Protein AF-A0AAW0VRT5-F1 (afdb_monomer_lite)

Organism: Cherax quadricarinatus (NCBI:txid27406)

Radius of gyration: 22.16 Å; chains: 1; bounding box: 66×27×65 Å

pLDDT: mean 86.11, std 7.56, range [45.44, 94.44]

InterPro domains:
  IPR013602 Dynein heavy chain, linker [PF08393] (4-130)
  IPR026983 Dynein heavy chain [PTHR45703] (3-149)
  IPR042222 Dynein heavy chain, domain 2, N-terminal [G3DSA:1.20.140.100] (1-33)
  IPR042228 Dynein heavy chain, linker, subdomain 3 [G3DSA:3.20.180.20] (35-133)

Sequence (149 aa):
VLEVDKILERLRKSSELLELIQRGLNEYLEKKRLYFPRFFFLSNEELLEILSETKDPSRVQPHLKKCFEGVNSLDFGDDLEVVAVRSSEGEVIGLTHIISTAKARGQVEKWLVQLEASVKSSIKKVVQSCMEGYSSKSREDWALEWPGQ

Secondary structure (DSSP, 8-state):
----TTHHHHHHHHHHHHHHHHHHHHHHHHHHHHHSGGGGGS-HHHHHHHHH-TT-GGGGHHHHHHHSSS--EEEE-TTSEEEEEE-TTS-EEEEEEEEESGGGTT-HHHHHHHHHHHHHHHHHHHHHHHHHHHTTS-HHHHHHHS---

Foldseek 3Di:
DPPPPPPVVVVVVVVVVVVVVVVVLVVVLVVLCVLPVLCVLDDSVLSVQLLVPLPQNQSCQVVVVSSDPQFNHFDADPQRKGQWTAGPVGDIFGFPDIFRSVVCVSVNSVSVVVVVVRVVVRVVVLVVVLVVCVVPDDPVVSVVPGDPD

Structure (mmCIF, N/CA/C/O backbone):
data_AF-A0AAW0VRT5-F1
#
_entry.id   AF-A0AAW0VRT5-F1
#
loop_
_atom_site.group_PDB
_atom_site.id
_atom_site.type_symbol
_atom_site.label_atom_id
_atom_site.label_alt_id
_atom_site.label_comp_id
_atom_site.label_asym_id
_atom_site.label_entity_id
_atom_site.label_seq_id
_atom_site.pdbx_PDB_ins_code
_atom_site.Cartn_x
_atom_site.Cartn_y
_atom_site.Cartn_z
_atom_site.occupancy
_atom_site.B_iso_or_equiv
_atom_site.auth_seq_id
_atom_site.auth_comp_id
_atom_site.auth_asym_id
_atom_site.auth_atom_id
_atom_site.pdbx_PDB_model_num
ATOM 1 N N . VAL A 1 1 ? -42.784 12.425 26.515 1.00 45.44 1 VAL A N 1
ATOM 2 C CA . VAL A 1 1 ? -41.320 12.592 26.653 1.00 45.44 1 VAL A CA 1
ATOM 3 C C . VAL A 1 1 ? -40.785 11.240 27.081 1.00 45.44 1 VAL A C 1
ATOM 5 O O . VAL A 1 1 ? -41.271 10.730 28.077 1.00 45.44 1 VAL A O 1
ATOM 8 N N . LEU A 1 2 ? -39.942 10.588 26.277 1.00 48.41 2 LEU A N 1
ATOM 9 C CA . LEU A 1 2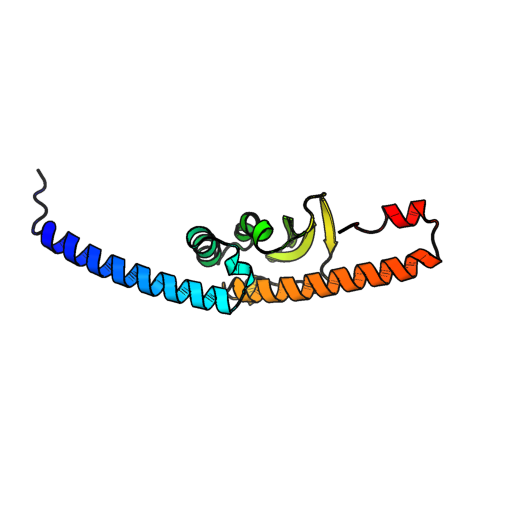 ? -39.365 9.293 26.653 1.00 48.41 2 LEU A CA 1
ATOM 10 C C . LEU A 1 2 ? -38.347 9.546 27.773 1.00 48.41 2 LEU A C 1
ATOM 12 O O . LEU A 1 2 ? -37.236 9.993 27.500 1.00 48.41 2 LEU A O 1
ATOM 16 N N . GLU A 1 3 ? -38.744 9.321 29.025 1.00 62.78 3 GLU A N 1
ATOM 17 C CA . GLU A 1 3 ? -37.822 9.281 30.161 1.00 62.78 3 GLU A CA 1
ATOM 18 C C . GLU A 1 3 ? -36.965 8.026 30.019 1.00 62.78 3 GLU A C 1
ATOM 20 O O . GLU A 1 3 ? -37.358 6.919 30.380 1.00 62.78 3 GLU A O 1
ATOM 25 N N . VAL A 1 4 ? -35.796 8.176 29.397 1.00 70.50 4 VAL A N 1
ATOM 26 C CA . VAL A 1 4 ? -34.798 7.114 29.430 1.00 70.50 4 VAL A CA 1
ATOM 27 C C . VAL A 1 4 ? -34.238 7.104 30.849 1.00 70.50 4 VAL A C 1
ATOM 29 O O . VAL A 1 4 ? -33.587 8.047 31.295 1.00 70.50 4 VAL A O 1
ATOM 32 N N . ASP A 1 5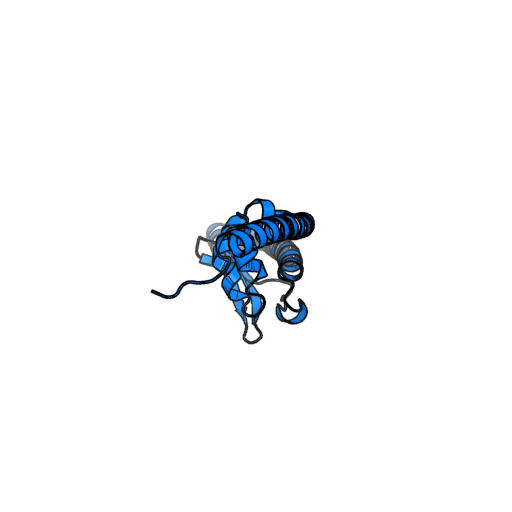 ? -34.541 6.041 31.578 1.00 72.69 5 ASP A N 1
ATOM 33 C CA . ASP A 1 5 ? -34.113 5.876 32.958 1.00 72.69 5 ASP A CA 1
ATOM 34 C C . ASP A 1 5 ? -32.577 5.762 33.047 1.00 72.69 5 ASP A C 1
ATOM 36 O O . ASP A 1 5 ? -31.924 5.179 32.168 1.00 72.69 5 ASP A O 1
ATOM 40 N N . LYS A 1 6 ? -31.980 6.333 34.102 1.00 80.56 6 LYS A N 1
ATOM 41 C CA . LYS A 1 6 ? -30.528 6.275 34.390 1.00 80.56 6 LYS A CA 1
ATOM 42 C C . LYS A 1 6 ? -29.588 6.717 33.245 1.00 80.56 6 LYS A C 1
ATOM 44 O O . LYS A 1 6 ? -28.473 6.202 33.127 1.00 80.56 6 LYS A O 1
ATOM 49 N N . ILE A 1 7 ? -29.978 7.696 32.416 1.00 85.19 7 ILE A N 1
ATOM 50 C CA . ILE A 1 7 ? -29.137 8.239 31.317 1.00 85.19 7 ILE A CA 1
ATOM 51 C C . ILE A 1 7 ? -27.723 8.603 31.781 1.00 85.19 7 ILE A C 1
ATOM 53 O O . ILE A 1 7 ? -26.758 8.241 31.114 1.00 85.19 7 ILE A O 1
ATOM 57 N N . LEU A 1 8 ? -27.587 9.294 32.917 1.00 84.25 8 LEU A N 1
ATOM 58 C CA . LEU A 1 8 ? -26.283 9.736 33.422 1.00 84.25 8 LEU A CA 1
ATOM 59 C C . LEU A 1 8 ? -25.356 8.548 33.716 1.00 84.25 8 LEU A C 1
ATOM 61 O O . LEU A 1 8 ? -24.179 8.572 33.366 1.00 84.25 8 LEU A O 1
ATOM 65 N N . GLU A 1 9 ? -25.897 7.495 34.326 1.00 88.44 9 GLU A N 1
ATOM 66 C CA . GLU A 1 9 ? -25.165 6.269 34.651 1.00 88.44 9 GLU A CA 1
ATOM 67 C C . GLU A 1 9 ? -24.752 5.522 33.372 1.00 88.44 9 GLU A C 1
ATOM 69 O O . GLU A 1 9 ? -23.603 5.101 33.228 1.00 88.44 9 GLU A O 1
ATOM 74 N N . ARG A 1 10 ? -25.661 5.435 32.390 1.00 87.94 10 ARG A N 1
ATOM 75 C CA . ARG A 1 10 ? -25.389 4.833 31.074 1.00 87.94 10 ARG A CA 1
ATOM 76 C C . ARG A 1 10 ? -24.341 5.611 30.280 1.00 87.94 10 ARG A C 1
ATOM 78 O O . ARG A 1 10 ? -23.496 4.984 29.643 1.00 87.94 10 ARG A O 1
ATOM 85 N N . LEU A 1 11 ? -24.380 6.943 30.314 1.00 88.62 11 LEU A N 1
ATOM 86 C CA . LEU A 1 11 ? -23.403 7.805 29.644 1.00 88.62 11 LEU A CA 1
ATOM 87 C C . LEU A 1 11 ? -22.018 7.664 30.267 1.00 88.62 11 LEU A C 1
ATOM 89 O O . LEU A 1 11 ? -21.056 7.472 29.532 1.00 88.62 11 LEU A O 1
ATOM 93 N N . ARG A 1 12 ? -21.917 7.672 31.603 1.00 90.81 12 ARG A N 1
ATOM 94 C CA . ARG A 1 12 ? -20.642 7.449 32.304 1.00 90.81 12 ARG A CA 1
ATOM 95 C C . ARG A 1 12 ? -20.033 6.098 31.942 1.00 90.81 12 ARG A C 1
ATOM 97 O O . ARG A 1 12 ? -18.894 6.048 31.493 1.00 90.81 12 ARG A O 1
ATOM 104 N N . LYS A 1 13 ? -20.830 5.027 32.003 1.00 91.69 13 LYS A N 1
ATOM 105 C CA . LYS A 1 13 ? -20.382 3.687 31.604 1.00 91.69 13 LYS A CA 1
ATOM 106 C C . LYS A 1 13 ? -19.973 3.615 30.127 1.00 91.69 13 LYS A C 1
ATOM 108 O O . LYS A 1 13 ? -18.999 2.952 29.789 1.00 91.69 13 LYS A O 1
ATOM 113 N N . SER A 1 14 ? -20.703 4.289 29.239 1.00 90.56 14 SER A N 1
ATOM 114 C CA . SER A 1 14 ? -20.357 4.340 27.810 1.00 90.56 14 SER A CA 1
ATOM 115 C C . SER A 1 14 ? -19.067 5.126 27.565 1.00 90.56 14 SER A C 1
ATOM 117 O O . SER A 1 14 ? -18.290 4.737 26.700 1.00 90.56 14 SER A O 1
ATOM 119 N N . SER A 1 15 ? -18.812 6.182 28.344 1.00 92.00 15 SER A N 1
ATOM 120 C CA . SER A 1 15 ? -17.565 6.953 28.299 1.00 92.00 15 SER A CA 1
ATOM 121 C C . SER A 1 15 ? -16.365 6.103 28.718 1.00 92.00 15 SER A C 1
ATOM 123 O O . SER A 1 15 ? -15.370 6.065 28.005 1.00 92.00 15 SER A O 1
ATOM 125 N N . GLU A 1 16 ? -16.478 5.353 29.818 1.00 94.06 16 GLU A N 1
ATOM 126 C CA . GLU A 1 16 ? -15.419 4.439 30.276 1.00 94.06 16 GLU A CA 1
ATOM 127 C C . GLU A 1 16 ? -15.116 3.349 29.235 1.00 94.06 16 GLU A C 1
ATOM 129 O O . GLU A 1 16 ? -13.957 3.053 28.939 1.00 94.06 16 GLU A O 1
ATOM 134 N N . LEU A 1 17 ? -16.162 2.769 28.634 1.00 93.56 17 LEU A N 1
ATOM 135 C CA . LEU A 1 17 ? -16.006 1.791 27.555 1.00 93.56 17 LEU A CA 1
ATOM 136 C C . LEU A 1 17 ? -15.354 2.411 26.314 1.00 93.56 17 LEU A C 1
ATOM 138 O O . LEU A 1 17 ? -14.514 1.767 25.688 1.00 93.56 17 LEU A O 1
ATOM 142 N N . LEU A 1 18 ? -15.708 3.651 25.968 1.00 93.31 18 LEU A N 1
ATOM 143 C CA . LEU A 1 18 ? -15.116 4.363 24.840 1.00 93.31 18 LEU A CA 1
ATOM 144 C C . LEU A 1 18 ? -13.617 4.601 25.053 1.00 93.31 18 LEU A C 1
ATOM 146 O O . LEU A 1 18 ? -12.835 4.332 24.145 1.00 93.31 18 LEU A O 1
ATOM 150 N N . GLU A 1 19 ? -13.203 5.036 26.243 1.00 93.88 19 GLU A N 1
ATOM 151 C CA . GLU A 1 19 ? -11.785 5.228 26.580 1.00 93.88 19 GLU A CA 1
ATOM 152 C C . GLU A 1 19 ? -10.989 3.918 26.505 1.00 93.88 19 GLU A C 1
ATOM 154 O O . GLU A 1 19 ? -9.852 3.892 26.023 1.00 93.88 19 GLU A O 1
ATOM 159 N N . LEU A 1 20 ? -11.584 2.810 26.957 1.00 94.44 20 LEU A N 1
ATOM 160 C CA . LEU A 1 20 ? -10.972 1.487 26.847 1.00 94.44 20 LEU A CA 1
ATOM 161 C C . LEU A 1 20 ? -10.786 1.079 25.379 1.00 94.44 20 LEU A C 1
ATOM 163 O O . LEU A 1 20 ? -9.703 0.632 24.997 1.00 94.44 20 LEU A O 1
ATOM 167 N N . ILE A 1 21 ? -11.821 1.264 24.554 1.00 93.50 21 ILE A N 1
ATOM 168 C CA . ILE A 1 21 ? -11.780 0.949 23.121 1.00 93.50 21 ILE A CA 1
ATOM 169 C C . ILE A 1 21 ? -10.743 1.822 22.411 1.00 93.50 21 ILE A C 1
ATOM 171 O O . ILE A 1 21 ? -9.934 1.292 21.657 1.00 93.50 21 ILE A O 1
ATOM 175 N N . GLN A 1 22 ? -10.715 3.131 22.674 1.00 90.38 22 GLN A N 1
ATOM 176 C CA . GLN A 1 22 ? -9.748 4.050 22.066 1.00 90.38 22 GLN A CA 1
ATOM 177 C C . GLN A 1 22 ? -8.303 3.660 22.386 1.00 90.38 22 GLN A C 1
ATOM 179 O O . GLN A 1 22 ? -7.444 3.687 21.506 1.00 90.38 22 GLN A O 1
ATOM 184 N N . ARG A 1 23 ? -8.029 3.246 23.626 1.00 92.94 23 ARG A N 1
ATOM 185 C CA . ARG A 1 23 ? -6.698 2.776 24.026 1.00 92.94 23 ARG A CA 1
ATOM 186 C C . ARG A 1 23 ? -6.301 1.501 23.290 1.00 92.94 23 ARG A C 1
ATOM 188 O O . ARG A 1 23 ? -5.230 1.463 22.691 1.00 92.94 23 ARG A O 1
ATOM 195 N N . GLY A 1 24 ? -7.185 0.501 23.276 1.00 93.88 24 GLY A N 1
ATOM 196 C CA . GLY A 1 24 ? -6.940 -0.752 22.558 1.00 93.88 24 GLY A CA 1
ATOM 197 C C . GLY A 1 24 ? -6.773 -0.543 21.051 1.00 93.88 24 GLY A C 1
ATOM 198 O O . GLY A 1 24 ? -5.937 -1.191 20.423 1.00 93.88 24 GLY A O 1
ATOM 199 N N . LEU A 1 25 ? -7.517 0.404 20.475 1.00 92.69 25 LEU A N 1
ATOM 200 C CA . LEU A 1 25 ? -7.399 0.783 19.072 1.00 92.69 25 LEU A CA 1
ATOM 201 C C . LEU A 1 25 ? -6.035 1.404 18.772 1.00 92.69 25 LEU A C 1
ATOM 203 O O . LEU A 1 25 ? -5.374 0.981 17.830 1.00 92.69 25 LEU A O 1
ATOM 207 N N . ASN A 1 26 ? -5.584 2.356 19.590 1.00 91.56 26 ASN A N 1
ATOM 208 C CA . ASN A 1 26 ? -4.274 2.981 19.418 1.00 91.56 26 ASN A CA 1
ATOM 209 C C . ASN A 1 26 ? -3.136 1.956 19.529 1.00 91.56 26 ASN A C 1
ATOM 211 O O . ASN A 1 26 ? -2.265 1.923 18.664 1.00 91.56 26 ASN A O 1
ATOM 215 N N . GLU A 1 27 ? -3.167 1.066 20.525 1.00 93.50 27 GLU A N 1
ATOM 216 C CA . GLU A 1 27 ? -2.176 -0.013 20.655 1.00 93.50 27 GLU A CA 1
ATOM 217 C C . GLU A 1 27 ? -2.180 -0.958 19.441 1.00 93.50 27 GLU A C 1
ATOM 219 O O . GLU A 1 27 ? -1.123 -1.372 18.953 1.00 93.50 27 GLU A O 1
ATOM 224 N N . TYR A 1 28 ? -3.366 -1.278 18.913 1.00 91.69 28 TYR A N 1
ATOM 225 C CA . TYR A 1 28 ? -3.505 -2.092 17.708 1.00 91.69 28 TYR A CA 1
ATOM 226 C C . TYR A 1 28 ? -2.902 -1.407 16.472 1.00 91.69 28 TYR A C 1
ATOM 228 O O . TYR A 1 28 ? -2.155 -2.044 15.725 1.00 91.69 28 TYR A O 1
ATOM 236 N N . LEU A 1 29 ? -3.183 -0.116 16.271 1.00 92.62 29 LEU A N 1
ATOM 237 C CA . LEU A 1 29 ? -2.643 0.668 15.157 1.00 92.62 29 LEU A CA 1
ATOM 238 C C . LEU A 1 29 ? -1.119 0.797 15.239 1.00 92.62 29 LEU A C 1
ATOM 240 O O . LEU A 1 29 ? -0.438 0.589 14.235 1.00 92.62 29 LEU A O 1
ATOM 244 N N . GLU A 1 30 ? -0.566 1.035 16.429 1.00 91.88 30 GLU A N 1
ATOM 245 C CA . GLU A 1 30 ? 0.886 1.079 16.638 1.00 91.88 30 GLU A CA 1
ATOM 246 C C . GLU A 1 30 ? 1.552 -0.256 16.291 1.00 91.88 30 GLU A C 1
ATOM 248 O O . GLU A 1 30 ? 2.559 -0.296 15.583 1.00 91.88 30 GLU A O 1
ATOM 253 N N . LYS A 1 31 ? 0.945 -1.384 16.675 1.00 92.19 31 LYS A N 1
ATOM 254 C CA . LYS A 1 31 ? 1.451 -2.707 16.287 1.00 92.19 31 LYS A CA 1
ATOM 255 C C . LYS A 1 31 ? 1.469 -2.898 14.766 1.00 92.19 31 LYS A C 1
ATOM 257 O O . LYS A 1 31 ? 2.390 -3.524 14.240 1.00 92.19 31 LYS A O 1
ATOM 262 N N . LYS A 1 32 ? 0.472 -2.364 14.049 1.00 90.88 32 LYS A N 1
ATOM 263 C CA . LYS A 1 32 ? 0.434 -2.395 12.577 1.00 90.88 32 LYS A CA 1
ATOM 264 C C . LYS A 1 32 ? 1.494 -1.486 11.957 1.00 90.88 32 LYS A C 1
ATOM 266 O O . LYS A 1 32 ? 2.147 -1.912 11.006 1.00 90.88 32 LYS A O 1
ATOM 271 N N . ARG A 1 33 ? 1.731 -0.300 12.523 1.00 93.44 33 ARG A N 1
ATOM 272 C CA . ARG A 1 33 ? 2.815 0.607 12.103 1.00 93.44 33 ARG A CA 1
ATOM 273 C C . ARG A 1 33 ? 4.198 -0.009 12.279 1.00 93.44 33 ARG A C 1
ATOM 275 O O . ARG A 1 33 ? 5.030 0.100 11.386 1.00 93.44 33 ARG A O 1
ATOM 282 N N . LEU A 1 34 ? 4.430 -0.723 13.378 1.00 91.94 34 LEU A N 1
ATOM 283 C CA . LEU A 1 34 ? 5.688 -1.442 13.596 1.00 91.94 34 LEU A CA 1
ATOM 284 C C . LEU A 1 34 ? 5.906 -2.578 12.586 1.00 91.94 34 LEU A C 1
ATOM 286 O O . LEU A 1 34 ? 7.047 -2.886 12.252 1.00 91.94 34 LEU A O 1
ATOM 290 N N . TYR A 1 35 ? 4.830 -3.196 12.088 1.00 90.69 35 TYR A N 1
ATOM 291 C CA . TYR A 1 35 ? 4.924 -4.244 11.070 1.00 90.69 35 TYR A CA 1
ATOM 292 C C . TYR A 1 35 ? 5.218 -3.678 9.674 1.00 90.69 35 TYR A C 1
ATOM 294 O O . TYR A 1 35 ? 5.995 -4.262 8.921 1.00 90.69 35 TYR A O 1
ATOM 302 N N . PHE A 1 36 ? 4.611 -2.540 9.332 1.00 91.31 36 PHE A N 1
ATOM 303 C CA . PHE A 1 36 ? 4.838 -1.842 8.071 1.00 91.31 36 PHE A CA 1
ATOM 304 C C . PHE A 1 36 ? 5.100 -0.348 8.328 1.00 91.31 36 PHE A C 1
ATOM 306 O O . PHE A 1 36 ? 4.154 0.442 8.403 1.00 91.31 36 PHE A O 1
ATOM 313 N N . PRO A 1 37 ? 6.382 0.064 8.431 1.00 90.94 37 PRO A N 1
ATOM 314 C CA . PRO A 1 37 ? 6.758 1.423 8.831 1.00 90.94 37 PRO A CA 1
ATOM 315 C C . PRO A 1 37 ? 6.193 2.543 7.945 1.00 90.94 37 PRO A C 1
ATOM 317 O O . PRO A 1 37 ? 6.031 3.670 8.399 1.00 90.94 37 PRO A O 1
ATOM 320 N N . ARG A 1 38 ? 5.822 2.270 6.688 1.00 90.62 38 ARG A N 1
ATOM 321 C CA . ARG A 1 38 ? 5.196 3.287 5.825 1.00 90.62 38 ARG A CA 1
ATOM 322 C C . ARG A 1 38 ? 3.804 3.723 6.315 1.00 90.62 38 ARG A C 1
ATOM 324 O O . ARG A 1 38 ? 3.313 4.764 5.892 1.00 90.62 38 ARG A O 1
ATOM 331 N N . PHE A 1 39 ? 3.178 2.999 7.244 1.00 92.31 39 PHE A N 1
ATOM 332 C CA . PHE A 1 39 ? 1.955 3.460 7.909 1.00 92.31 39 PHE A CA 1
ATOM 333 C C . PHE A 1 39 ? 2.176 4.626 8.885 1.00 92.31 39 PHE A C 1
ATOM 335 O O . PHE A 1 39 ? 1.199 5.235 9.318 1.00 92.31 39 PHE A O 1
ATOM 342 N N . PHE A 1 40 ? 3.422 4.989 9.213 1.00 91.19 40 PHE A N 1
ATOM 343 C CA . PHE A 1 40 ? 3.701 6.232 9.946 1.00 91.19 40 PHE A CA 1
ATOM 344 C C . PHE A 1 40 ? 3.388 7.494 9.120 1.00 91.19 40 PHE A C 1
ATOM 346 O O . PHE A 1 40 ? 3.204 8.559 9.701 1.00 91.19 40 PHE A O 1
ATOM 353 N N . PHE A 1 41 ? 3.264 7.382 7.791 1.00 91.56 41 PHE A N 1
ATOM 354 C CA . PHE A 1 41 ? 2.852 8.486 6.911 1.00 91.56 41 PHE A CA 1
ATOM 355 C C . PHE A 1 41 ? 1.328 8.690 6.844 1.00 91.56 41 PHE A C 1
ATOM 357 O O . PHE A 1 41 ? 0.862 9.607 6.167 1.00 91.56 41 PHE A O 1
ATOM 364 N N . LEU A 1 42 ? 0.550 7.843 7.526 1.00 91.19 42 LEU A N 1
ATOM 365 C CA . LEU A 1 42 ? -0.910 7.891 7.553 1.00 91.19 42 LEU A CA 1
ATOM 366 C C . LEU A 1 42 ? -1.429 8.349 8.917 1.00 91.19 42 LEU A C 1
ATOM 368 O O . LEU A 1 42 ? -0.885 7.978 9.966 1.00 91.19 42 LEU A O 1
ATOM 372 N N . SER A 1 43 ? -2.532 9.100 8.904 1.00 91.88 43 SER A N 1
ATOM 373 C CA . SER A 1 43 ? -3.281 9.399 10.125 1.00 91.88 43 SER A CA 1
ATOM 374 C C . SER A 1 43 ? -3.924 8.128 10.705 1.00 91.88 43 SER A C 1
ATOM 376 O O . SER A 1 43 ? -4.019 7.094 10.040 1.00 91.88 43 SER A O 1
ATOM 378 N N . ASN A 1 44 ? -4.374 8.182 11.963 1.00 90.69 44 ASN A N 1
ATOM 379 C CA . ASN A 1 44 ? -5.069 7.044 12.573 1.00 90.69 44 ASN A CA 1
ATOM 380 C C . ASN A 1 44 ? -6.375 6.708 11.833 1.00 90.69 44 ASN A C 1
ATOM 382 O O . ASN A 1 44 ? -6.693 5.533 11.695 1.00 90.69 44 ASN A O 1
ATOM 386 N N . GLU A 1 45 ? -7.099 7.718 11.342 1.00 90.31 45 GLU A N 1
ATOM 387 C CA . GLU A 1 45 ? -8.337 7.535 10.571 1.00 90.31 45 GLU A CA 1
ATOM 388 C C . GLU A 1 45 ? -8.055 6.829 9.241 1.00 90.31 45 GLU A C 1
ATOM 390 O O . GLU A 1 45 ? -8.670 5.811 8.946 1.00 90.31 45 GL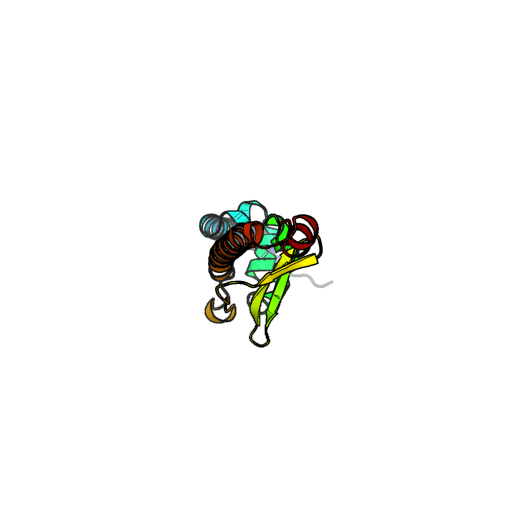U A O 1
ATOM 395 N N . GLU A 1 46 ? -7.043 7.284 8.499 1.00 90.31 46 GLU A N 1
ATOM 396 C CA . GLU A 1 46 ? -6.646 6.675 7.222 1.00 90.31 46 GLU A CA 1
ATOM 397 C C . GLU A 1 46 ? -6.164 5.234 7.401 1.00 90.31 46 GLU A C 1
ATOM 399 O O . GLU A 1 46 ? -6.491 4.344 6.619 1.00 90.31 46 GLU A O 1
ATOM 404 N N . LEU A 1 47 ? -5.385 4.977 8.455 1.00 90.31 47 LEU A N 1
ATOM 405 C CA . LEU A 1 47 ? -4.932 3.625 8.754 1.00 90.31 47 LEU A CA 1
ATOM 406 C C . LEU A 1 47 ? -6.109 2.713 9.125 1.00 90.31 47 LEU A C 1
ATOM 408 O O . LEU A 1 47 ? -6.110 1.540 8.757 1.00 90.31 47 LEU A O 1
ATOM 412 N N . LEU A 1 48 ? -7.114 3.235 9.830 1.00 89.81 48 LEU A N 1
ATOM 413 C CA . LEU A 1 48 ? -8.324 2.480 10.137 1.00 89.81 48 LEU A CA 1
ATOM 414 C C . LEU A 1 48 ? -9.133 2.163 8.887 1.00 89.81 48 LEU A C 1
ATOM 416 O O . LEU A 1 48 ? -9.549 1.019 8.764 1.00 89.81 48 LEU A O 1
ATOM 420 N N . GLU A 1 49 ? -9.295 3.111 7.964 1.00 88.50 49 GLU A N 1
ATOM 421 C CA . GLU A 1 49 ? -9.974 2.880 6.681 1.00 88.50 49 GLU A CA 1
ATOM 422 C C . GLU A 1 49 ? -9.296 1.760 5.880 1.00 88.50 49 GLU A C 1
ATOM 424 O O . GLU A 1 49 ? -9.951 0.844 5.385 1.00 88.50 49 GLU A O 1
ATOM 429 N N . ILE A 1 50 ? -7.961 1.756 5.829 1.00 87.75 50 ILE A N 1
ATOM 430 C CA . ILE A 1 50 ? -7.201 0.689 5.162 1.00 87.75 50 ILE A CA 1
ATOM 431 C C . ILE A 1 50 ? -7.401 -0.665 5.854 1.00 87.75 50 ILE A C 1
ATOM 433 O O . ILE A 1 50 ? -7.492 -1.699 5.191 1.00 87.75 50 ILE A O 1
ATOM 437 N N . LEU A 1 51 ? -7.422 -0.686 7.188 1.00 85.81 51 LEU A N 1
ATOM 438 C CA . LEU A 1 51 ? -7.524 -1.920 7.970 1.00 85.81 51 LEU A CA 1
ATOM 439 C C . LEU A 1 51 ? -8.964 -2.437 8.106 1.00 85.81 51 LEU A C 1
ATOM 441 O O . LEU A 1 51 ? -9.141 -3.628 8.364 1.00 85.81 51 LEU A O 1
ATOM 445 N N . SER A 1 52 ? -9.979 -1.582 7.956 1.00 83.19 52 SER A N 1
ATOM 446 C CA . SER A 1 52 ? -11.392 -1.971 7.981 1.00 83.19 52 SER A CA 1
ATOM 447 C C . SER A 1 52 ? -11.811 -2.628 6.672 1.00 83.19 52 SER A C 1
ATOM 449 O O . SER A 1 52 ? -12.545 -3.620 6.681 1.00 83.19 52 SER A O 1
ATOM 451 N N . GLU A 1 53 ? -11.277 -2.147 5.549 1.00 74.44 53 GLU A N 1
ATOM 452 C CA . GLU A 1 53 ? -11.702 -2.539 4.204 1.00 74.44 53 GLU A CA 1
ATOM 453 C C . GLU A 1 53 ? -10.963 -3.777 3.670 1.00 74.44 53 GLU A C 1
ATOM 455 O O . GLU A 1 53 ? -10.456 -3.837 2.554 1.00 74.44 53 GLU A O 1
ATOM 460 N N . THR A 1 54 ? -10.942 -4.837 4.478 1.00 70.81 54 THR A N 1
ATOM 461 C CA . THR A 1 54 ? -10.217 -6.091 4.190 1.00 70.81 54 THR A CA 1
ATOM 462 C C . THR A 1 54 ? -10.732 -6.886 2.982 1.00 70.81 54 THR A C 1
ATOM 464 O O . THR A 1 54 ? -10.072 -7.836 2.555 1.00 70.81 54 THR A O 1
ATOM 467 N N . LYS A 1 55 ? -11.913 -6.539 2.452 1.00 70.81 55 LYS A N 1
ATOM 468 C CA . LYS A 1 55 ? -12.578 -7.250 1.347 1.00 70.81 55 LYS A CA 1
ATOM 469 C C . LYS A 1 55 ? -12.246 -6.689 -0.031 1.00 70.81 55 LYS A C 1
ATOM 471 O O . LYS A 1 55 ? -12.289 -7.448 -0.992 1.00 70.81 55 LYS A O 1
ATOM 476 N N . ASP A 1 56 ? -11.949 -5.395 -0.124 1.00 80.25 56 ASP A N 1
ATOM 477 C CA . ASP A 1 56 ? -11.699 -4.724 -1.396 1.00 80.25 56 ASP A CA 1
ATOM 478 C C . ASP A 1 56 ? -10.326 -4.031 -1.370 1.00 80.25 56 ASP A C 1
ATOM 480 O O . ASP A 1 56 ? -10.194 -2.918 -0.853 1.00 80.25 56 ASP A O 1
ATOM 484 N N . PRO A 1 57 ? -9.280 -4.664 -1.932 1.00 80.94 57 PRO A N 1
ATOM 485 C CA . PRO A 1 57 ? -7.927 -4.119 -1.913 1.00 80.94 57 PRO A CA 1
ATOM 486 C C . PRO A 1 57 ? -7.786 -2.851 -2.762 1.00 80.94 57 PRO A C 1
ATOM 488 O O . PRO A 1 57 ? -6.816 -2.116 -2.593 1.00 80.94 57 PRO A O 1
ATOM 491 N N . SER A 1 58 ? -8.738 -2.548 -3.648 1.00 82.88 58 SER A N 1
ATOM 492 C CA . S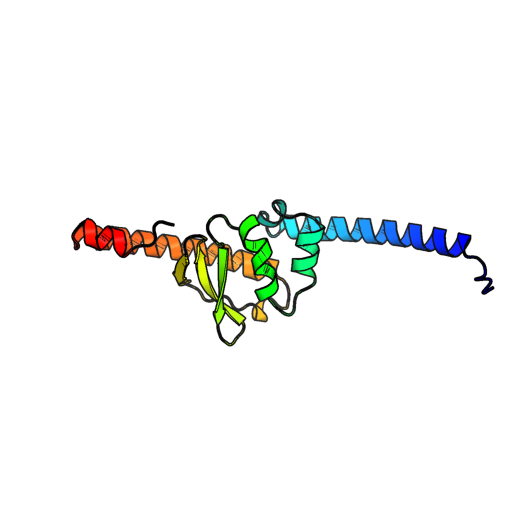ER A 1 58 ? -8.678 -1.344 -4.476 1.00 82.88 58 SER A CA 1
ATOM 493 C C . SER A 1 58 ? -8.948 -0.061 -3.674 1.00 82.88 58 SER A C 1
ATOM 495 O O . SER A 1 58 ? -8.530 1.029 -4.067 1.00 82.88 58 SER A O 1
ATOM 497 N N . ARG A 1 59 ? -9.533 -0.185 -2.477 1.00 83.56 59 ARG A N 1
ATOM 498 C CA . ARG A 1 59 ? -9.787 0.928 -1.549 1.00 83.56 59 ARG A CA 1
ATOM 499 C C . ARG A 1 59 ? -8.532 1.519 -0.918 1.00 83.56 59 ARG A C 1
ATOM 501 O O . ARG A 1 59 ? -8.579 2.642 -0.434 1.00 83.56 59 ARG A O 1
ATOM 508 N N . VAL A 1 60 ? -7.400 0.817 -0.965 1.00 85.69 60 VAL A N 1
ATOM 509 C CA . VAL A 1 60 ? -6.133 1.327 -0.413 1.00 85.69 60 VAL A CA 1
ATOM 510 C C . VAL A 1 60 ? -5.467 2.370 -1.315 1.00 85.69 60 VAL A C 1
ATOM 512 O O . VAL A 1 60 ? -4.620 3.128 -0.847 1.00 85.69 60 VAL A O 1
ATOM 515 N N . GLN A 1 61 ? -5.852 2.435 -2.598 1.00 86.19 61 GLN A N 1
ATOM 516 C CA . GLN A 1 61 ? -5.250 3.314 -3.604 1.00 86.19 61 GLN A CA 1
ATOM 517 C C . GLN A 1 61 ? -5.112 4.793 -3.196 1.00 86.19 61 GLN A C 1
ATOM 519 O O . GLN A 1 61 ? -4.005 5.314 -3.333 1.00 86.19 61 GLN A O 1
ATOM 524 N N . PRO A 1 62 ? -6.137 5.479 -2.647 1.00 87.12 62 PRO A N 1
ATOM 525 C CA . PRO A 1 62 ? -6.000 6.879 -2.227 1.00 87.12 62 PRO A CA 1
ATOM 526 C C . PRO A 1 62 ? -4.912 7.104 -1.167 1.00 87.12 62 PRO A C 1
ATOM 528 O O . PRO A 1 62 ? -4.306 8.175 -1.125 1.00 87.12 62 PRO A O 1
ATOM 531 N N . HIS A 1 63 ? -4.618 6.099 -0.342 1.00 87.88 63 HIS A N 1
ATOM 532 C CA . HIS A 1 63 ? -3.617 6.200 0.719 1.00 87.88 63 HIS A CA 1
ATOM 533 C C . HIS A 1 63 ? -2.220 5.749 0.268 1.00 87.88 63 HIS A C 1
ATOM 535 O O . HIS A 1 63 ? -1.221 6.131 0.881 1.00 87.88 63 HIS A O 1
ATOM 541 N N . LEU A 1 64 ? -2.115 4.978 -0.825 1.00 85.62 64 LEU A N 1
ATOM 542 C CA . LEU A 1 64 ? -0.832 4.477 -1.331 1.00 85.62 64 LEU A CA 1
ATOM 543 C C . LEU A 1 64 ? 0.133 5.599 -1.699 1.00 85.62 64 LEU A C 1
ATOM 545 O O . LEU A 1 64 ? 1.317 5.468 -1.404 1.00 85.62 64 LEU A O 1
ATOM 549 N N . LYS A 1 65 ? -0.365 6.717 -2.236 1.00 85.62 65 LYS A N 1
ATOM 550 C CA . LYS A 1 65 ? 0.460 7.881 -2.597 1.00 85.62 65 LYS A CA 1
ATOM 551 C C . LYS A 1 65 ? 1.238 8.463 -1.408 1.00 85.62 65 LYS A C 1
ATOM 553 O O . LYS A 1 65 ? 2.297 9.051 -1.595 1.00 85.62 65 LYS A O 1
ATOM 558 N N . LYS A 1 66 ? 0.725 8.310 -0.180 1.00 86.44 66 LYS A N 1
ATOM 559 C CA . LYS A 1 66 ? 1.419 8.732 1.050 1.00 86.44 66 LYS A CA 1
ATOM 560 C C . LYS A 1 66 ? 2.428 7.691 1.535 1.00 86.44 66 LYS A C 1
ATOM 562 O O . LYS A 1 66 ? 3.449 8.052 2.107 1.00 86.44 66 LYS A O 1
ATOM 567 N N . CYS A 1 67 ? 2.151 6.404 1.323 1.00 87.50 67 CYS A N 1
ATOM 568 C CA . CYS A 1 67 ? 3.033 5.316 1.747 1.00 87.50 67 CYS A CA 1
ATOM 569 C C . CYS A 1 67 ? 4.182 5.053 0.764 1.00 87.50 67 CYS A C 1
ATOM 571 O O . CYS A 1 67 ? 5.260 4.621 1.177 1.00 87.50 67 CYS A O 1
ATOM 573 N N . PHE A 1 68 ? 3.962 5.272 -0.530 1.00 86.75 68 PHE A N 1
ATOM 574 C CA . PHE A 1 68 ? 4.899 4.979 -1.604 1.00 86.75 68 PHE A CA 1
ATOM 575 C C . PHE A 1 68 ? 5.142 6.225 -2.445 1.00 86.75 68 PHE A C 1
ATOM 577 O O . PHE A 1 68 ? 4.284 6.664 -3.205 1.00 86.75 68 PHE A O 1
ATOM 584 N N . GLU A 1 69 ? 6.351 6.763 -2.341 1.00 82.00 69 GLU A N 1
ATOM 585 C CA . GLU A 1 69 ? 6.827 7.777 -3.270 1.00 82.00 69 GLU A CA 1
ATOM 586 C C . GLU A 1 69 ? 6.970 7.158 -4.669 1.00 82.00 69 GLU A C 1
ATOM 588 O O . GLU A 1 69 ? 7.468 6.040 -4.816 1.00 82.00 69 GLU A O 1
ATOM 593 N N . GLY A 1 70 ? 6.453 7.848 -5.683 1.00 80.62 70 GLY A N 1
ATOM 594 C CA . GLY A 1 70 ? 6.420 7.371 -7.064 1.00 80.62 70 GLY A CA 1
ATOM 595 C C . GLY A 1 70 ? 5.208 6.501 -7.411 1.00 80.62 70 GLY A C 1
ATOM 596 O O . GLY A 1 70 ? 4.745 6.577 -8.540 1.00 80.62 70 GLY A O 1
ATOM 597 N N . VAL A 1 71 ? 4.613 5.737 -6.490 1.00 86.81 71 VAL A N 1
ATOM 598 C CA . VAL A 1 71 ? 3.438 4.901 -6.815 1.00 86.81 71 VAL A CA 1
ATOM 599 C C . VAL A 1 71 ? 2.148 5.680 -6.573 1.00 86.81 71 VAL A C 1
ATOM 601 O O . VAL A 1 71 ? 1.792 5.985 -5.438 1.00 86.81 71 VAL A O 1
ATOM 604 N N . ASN A 1 72 ? 1.421 5.980 -7.647 1.00 87.75 72 ASN A N 1
ATOM 605 C CA . ASN A 1 72 ? 0.141 6.680 -7.581 1.00 87.75 72 ASN A CA 1
ATOM 606 C C . ASN A 1 72 ? -1.049 5.715 -7.547 1.00 87.75 72 ASN A C 1
ATOM 608 O O . ASN A 1 72 ? -1.994 5.935 -6.794 1.00 87.75 72 ASN A O 1
ATOM 612 N N . SER A 1 73 ? -1.006 4.652 -8.349 1.00 89.31 73 SER A N 1
ATOM 613 C CA . SER A 1 73 ? -2.070 3.648 -8.414 1.00 89.31 73 SER A CA 1
ATOM 614 C C . SER A 1 73 ? -1.531 2.253 -8.716 1.00 89.31 73 SER A C 1
ATOM 616 O O . SER A 1 73 ? -0.383 2.078 -9.130 1.00 89.31 73 SER A O 1
ATOM 618 N N . LEU A 1 74 ? -2.373 1.253 -8.463 1.00 91.00 74 LEU A N 1
ATOM 619 C CA . LEU A 1 74 ? -2.097 -0.150 -8.750 1.00 91.00 74 LEU A CA 1
ATOM 620 C C . LEU A 1 74 ? -3.056 -0.644 -9.823 1.00 91.00 74 LEU A C 1
ATOM 622 O O . LEU A 1 74 ? -4.260 -0.384 -9.742 1.00 91.00 74 LEU A O 1
ATOM 626 N N . ASP A 1 75 ? -2.524 -1.404 -10.772 1.00 89.94 75 ASP A N 1
ATOM 627 C CA . ASP A 1 75 ? -3.340 -2.130 -11.734 1.00 89.94 75 ASP A CA 1
ATOM 628 C C . ASP A 1 75 ? -3.624 -3.526 -11.155 1.00 89.94 75 ASP A C 1
ATOM 630 O O . ASP A 1 75 ? -2.704 -4.285 -10.820 1.00 89.94 75 ASP A O 1
ATOM 634 N N . PHE A 1 76 ? -4.913 -3.833 -10.998 1.00 88.75 76 PHE A N 1
ATOM 635 C CA . PHE A 1 76 ? -5.407 -5.112 -10.494 1.00 88.75 76 PHE A CA 1
ATOM 636 C C . PHE A 1 76 ? -5.881 -5.983 -11.661 1.00 88.75 76 PHE A C 1
ATOM 638 O O . PHE A 1 76 ? -6.592 -5.500 -12.541 1.00 88.75 76 PHE A O 1
ATOM 645 N N . GLY A 1 77 ? -5.491 -7.257 -11.664 1.00 85.31 77 GLY A N 1
ATOM 646 C CA . GLY A 1 77 ? -6.032 -8.270 -12.569 1.00 85.31 77 GLY A CA 1
ATOM 647 C C . GLY A 1 77 ? -7.390 -8.811 -12.107 1.00 85.31 77 GLY A C 1
ATOM 648 O O . GLY A 1 77 ? -7.926 -8.388 -11.081 1.00 85.31 77 GLY A O 1
ATOM 649 N N . ASP A 1 78 ? -7.912 -9.795 -12.842 1.00 78.69 78 ASP A N 1
ATOM 650 C CA . ASP A 1 78 ? -9.252 -10.366 -12.628 1.00 78.69 78 ASP A CA 1
ATOM 651 C C . ASP A 1 78 ? -9.448 -10.971 -11.222 1.00 78.69 78 ASP A C 1
ATOM 653 O O . ASP A 1 78 ? -10.525 -10.861 -10.639 1.00 78.69 78 ASP A O 1
ATOM 657 N N . ASP A 1 79 ? -8.387 -11.528 -10.630 1.00 81.19 79 ASP A N 1
ATOM 658 C CA . ASP A 1 79 ? -8.400 -12.162 -9.302 1.00 81.19 79 ASP A CA 1
ATOM 659 C C . ASP A 1 79 ? -7.961 -11.218 -8.160 1.00 81.19 79 ASP A C 1
ATOM 661 O O . ASP A 1 79 ? -7.467 -11.661 -7.117 1.00 81.19 79 ASP A O 1
ATOM 665 N N . LEU A 1 80 ? -8.108 -9.896 -8.341 1.00 82.06 80 LEU A N 1
ATOM 666 C CA . LEU A 1 80 ? -7.625 -8.867 -7.402 1.00 82.06 80 LEU A CA 1
ATOM 667 C C . LEU A 1 80 ? -6.115 -8.979 -7.124 1.00 82.06 80 LEU A C 1
ATOM 669 O O . LEU A 1 80 ? -5.626 -8.627 -6.043 1.00 82.06 80 LEU A O 1
ATOM 673 N N . GLU A 1 81 ? -5.363 -9.487 -8.096 1.00 88.69 81 GLU A N 1
ATOM 674 C CA . GLU A 1 81 ? -3.913 -9.579 -8.019 1.00 88.69 81 GLU A CA 1
ATOM 675 C C . GLU A 1 81 ? -3.274 -8.293 -8.529 1.00 88.69 81 GLU A C 1
ATOM 677 O O . GLU A 1 81 ? -3.671 -7.758 -9.560 1.00 88.69 81 GLU A O 1
ATOM 682 N N . VAL A 1 82 ? -2.265 -7.793 -7.821 1.00 89.69 82 VAL A N 1
ATOM 683 C CA . VAL A 1 82 ? -1.527 -6.608 -8.257 1.00 89.69 82 VAL A CA 1
ATOM 684 C C . VAL A 1 82 ? -0.528 -7.028 -9.328 1.00 89.69 82 VAL A C 1
ATOM 686 O O . VAL A 1 82 ? 0.384 -7.812 -9.045 1.00 89.69 82 VAL A O 1
ATOM 689 N N . VAL A 1 83 ? -0.702 -6.504 -10.543 1.00 91.25 83 VAL A N 1
ATOM 690 C CA . VAL A 1 83 ? 0.114 -6.860 -11.717 1.00 91.25 83 VAL A CA 1
ATOM 691 C C . VAL A 1 83 ? 1.086 -5.758 -12.125 1.00 91.25 83 VAL A C 1
ATOM 693 O O . VAL A 1 83 ? 2.172 -6.052 -12.622 1.00 91.25 83 VAL A O 1
ATOM 696 N N . ALA A 1 84 ? 0.737 -4.494 -11.894 1.00 90.94 84 ALA A N 1
ATOM 697 C CA . ALA A 1 84 ? 1.587 -3.361 -12.233 1.00 90.94 84 ALA A CA 1
ATOM 698 C C . ALA A 1 84 ? 1.383 -2.194 -11.266 1.00 90.94 84 ALA A C 1
ATOM 700 O O . ALA A 1 84 ? 0.355 -2.082 -10.592 1.00 90.94 84 ALA A O 1
ATOM 701 N N . VAL A 1 85 ? 2.388 -1.324 -11.212 1.00 91.62 85 VAL A N 1
ATOM 702 C CA . VAL A 1 85 ? 2.329 -0.042 -10.510 1.00 91.62 85 VAL A CA 1
ATOM 703 C C . VAL A 1 85 ? 2.333 1.094 -11.516 1.00 91.62 85 VAL A C 1
ATOM 705 O O . VAL A 1 85 ? 3.018 1.019 -12.537 1.00 91.62 85 VAL A O 1
ATOM 708 N N . ARG A 1 86 ? 1.573 2.146 -11.221 1.00 91.00 86 ARG A N 1
ATOM 709 C CA . ARG A 1 86 ? 1.457 3.330 -12.067 1.00 91.00 86 ARG A CA 1
ATOM 710 C C . ARG A 1 86 ? 1.972 4.568 -11.348 1.00 91.00 86 ARG A C 1
ATOM 712 O O . ARG A 1 86 ? 1.608 4.803 -10.191 1.00 91.00 86 ARG A O 1
ATOM 719 N N . SER A 1 87 ? 2.790 5.361 -12.034 1.00 88.62 87 SER A N 1
ATOM 720 C CA . SER A 1 87 ? 3.323 6.623 -11.524 1.00 88.62 87 SER A CA 1
ATOM 721 C C . SER A 1 87 ? 2.308 7.763 -11.624 1.00 88.62 87 SER A C 1
ATOM 723 O O . SER A 1 87 ? 1.281 7.661 -12.300 1.00 88.62 87 SER A O 1
ATOM 725 N N . SER A 1 88 ? 2.578 8.875 -10.939 1.00 84.88 88 SER A N 1
ATOM 726 C CA . SER A 1 88 ? 1.769 10.094 -11.073 1.00 84.88 88 SER A CA 1
ATOM 727 C C . SER A 1 88 ? 1.835 10.711 -12.471 1.00 84.88 88 SER A C 1
ATOM 729 O O . SER A 1 88 ? 0.928 11.453 -12.837 1.00 84.88 88 SER A O 1
ATOM 731 N N . GLU A 1 89 ? 2.875 10.393 -13.244 1.00 84.38 89 GLU A N 1
ATOM 732 C CA . GLU A 1 89 ? 3.056 10.851 -14.627 1.00 84.38 89 GLU A CA 1
ATOM 733 C C . GLU A 1 89 ? 2.428 9.886 -15.649 1.00 84.38 89 GLU A C 1
ATOM 735 O O . GLU A 1 89 ? 2.463 10.128 -16.851 1.00 84.38 89 GLU A O 1
ATOM 740 N N . GLY A 1 90 ? 1.789 8.811 -15.172 1.00 83.12 90 GLY A N 1
ATOM 741 C CA . GLY A 1 90 ? 1.079 7.838 -16.002 1.00 83.12 90 GLY A CA 1
ATOM 742 C C . GLY A 1 90 ? 1.934 6.666 -16.478 1.00 83.12 90 GLY A C 1
ATOM 743 O O . GLY A 1 90 ? 1.403 5.776 -17.146 1.00 83.12 90 GLY A O 1
ATOM 744 N N . GLU A 1 91 ? 3.210 6.622 -16.101 1.00 85.31 91 GLU A N 1
ATOM 745 C CA . GLU A 1 91 ? 4.123 5.528 -16.429 1.00 85.31 91 GLU A CA 1
ATOM 746 C C . GLU A 1 91 ? 3.696 4.244 -15.727 1.00 85.31 91 GLU A C 1
ATOM 748 O O . GLU A 1 91 ? 3.201 4.279 -14.600 1.00 85.31 91 GLU A O 1
ATOM 753 N N . VAL A 1 92 ? 3.891 3.103 -16.384 1.00 89.69 92 VAL A N 1
ATOM 754 C CA . VAL A 1 92 ? 3.470 1.801 -15.863 1.00 89.69 92 VAL A CA 1
ATOM 755 C C . VAL A 1 92 ? 4.671 0.877 -15.784 1.00 89.69 92 VAL A C 1
ATOM 757 O O . VAL A 1 92 ? 5.308 0.588 -16.794 1.00 89.69 92 VAL A O 1
ATOM 760 N N . ILE A 1 93 ? 4.944 0.369 -14.584 1.00 88.94 93 ILE A N 1
ATOM 761 C CA . ILE A 1 93 ? 5.961 -0.653 -14.350 1.00 88.94 93 ILE A CA 1
ATOM 762 C C . ILE A 1 93 ? 5.255 -1.960 -14.002 1.00 88.94 93 ILE A C 1
ATOM 764 O O . ILE A 1 93 ? 4.614 -2.090 -12.956 1.00 88.94 93 ILE A O 1
ATOM 768 N N . GLY A 1 94 ? 5.395 -2.948 -14.886 1.00 90.56 94 GLY A N 1
ATOM 769 C CA . GLY A 1 94 ? 4.939 -4.312 -14.632 1.00 90.56 94 GLY A CA 1
ATOM 770 C C . GLY A 1 94 ? 5.732 -4.948 -13.492 1.00 90.56 94 GLY A C 1
ATOM 771 O O . GLY A 1 94 ? 6.965 -4.905 -13.481 1.00 90.56 94 GLY A O 1
ATOM 772 N N . LEU A 1 95 ? 5.028 -5.547 -12.533 1.00 89.75 95 LEU A N 1
ATOM 773 C CA . LEU A 1 95 ? 5.663 -6.212 -11.405 1.00 89.75 95 LEU A CA 1
ATOM 774 C C . LEU A 1 95 ? 6.289 -7.539 -11.842 1.00 89.75 95 LEU A C 1
ATOM 776 O O . LEU A 1 95 ? 5.665 -8.354 -12.519 1.00 89.75 95 LEU A O 1
ATOM 780 N N . THR A 1 96 ? 7.520 -7.799 -11.405 1.00 86.31 96 THR A N 1
ATOM 781 C CA . THR A 1 96 ? 8.193 -9.091 -11.625 1.00 86.31 96 THR A CA 1
ATOM 782 C C . THR A 1 96 ? 7.519 -10.230 -10.870 1.00 86.31 96 THR A C 1
ATOM 784 O O . THR A 1 96 ? 7.530 -11.370 -11.334 1.00 86.31 96 THR A O 1
ATOM 787 N N . HIS A 1 97 ? 6.919 -9.921 -9.721 1.00 87.00 97 HIS A N 1
ATOM 788 C CA . HIS A 1 97 ? 6.141 -10.856 -8.925 1.00 87.00 97 HIS A CA 1
ATOM 789 C C . HIS A 1 97 ? 4.729 -10.317 -8.724 1.00 87.00 97 HIS A C 1
ATOM 791 O O . HIS A 1 97 ? 4.547 -9.272 -8.093 1.00 87.00 97 HIS A O 1
ATOM 797 N N . ILE A 1 98 ? 3.751 -11.063 -9.238 1.00 87.94 98 ILE A N 1
ATOM 798 C CA . ILE A 1 98 ? 2.324 -10.796 -9.059 1.00 87.94 98 ILE A CA 1
ATOM 799 C C . ILE A 1 98 ? 1.948 -11.054 -7.599 1.00 87.94 98 ILE A C 1
ATOM 801 O O . ILE A 1 98 ? 2.340 -12.068 -7.009 1.00 87.94 98 ILE A O 1
ATOM 805 N N . ILE A 1 99 ? 1.190 -10.131 -7.009 1.00 88.56 99 ILE A N 1
ATOM 806 C CA . ILE A 1 99 ? 0.830 -10.186 -5.590 1.00 88.56 99 ILE A CA 1
ATOM 807 C C . ILE A 1 99 ? -0.654 -10.464 -5.457 1.00 88.56 99 ILE A C 1
ATOM 809 O O . ILE A 1 99 ? -1.494 -9.629 -5.777 1.00 88.56 99 ILE A O 1
ATOM 813 N N . SER A 1 100 ? -0.970 -11.634 -4.912 1.00 86.75 100 SER A N 1
ATOM 814 C CA . SER A 1 100 ? -2.346 -12.029 -4.642 1.00 86.75 100 SER A CA 1
ATOM 815 C C . SER A 1 100 ? -2.818 -11.459 -3.307 1.00 86.75 100 SER A C 1
ATOM 817 O O . SER A 1 100 ? -2.377 -11.888 -2.235 1.00 86.75 100 SER A O 1
ATOM 819 N N . THR A 1 101 ? -3.751 -10.513 -3.363 1.00 83.69 101 THR A N 1
ATOM 820 C CA . THR A 1 101 ? -4.361 -9.895 -2.175 1.00 83.69 101 THR A CA 1
ATOM 821 C C . THR A 1 101 ? -5.204 -10.900 -1.380 1.00 83.69 101 THR A C 1
ATOM 823 O O . THR A 1 101 ? -5.192 -10.885 -0.147 1.00 83.69 101 THR A O 1
ATOM 826 N N . ALA A 1 102 ? -5.836 -11.867 -2.056 1.00 81.56 102 ALA A N 1
ATOM 827 C CA . ALA A 1 102 ? -6.611 -12.940 -1.431 1.00 81.56 102 ALA A CA 1
ATOM 828 C C . ALA A 1 102 ? -5.766 -13.810 -0.478 1.00 81.56 102 ALA A C 1
ATOM 830 O O . ALA A 1 102 ? -6.219 -14.193 0.607 1.00 81.56 102 ALA A O 1
ATOM 831 N N . LYS A 1 103 ? -4.495 -14.071 -0.824 1.00 79.62 103 LYS A N 1
ATOM 832 C CA . LYS A 1 103 ? -3.573 -14.857 0.020 1.00 79.62 103 LYS A CA 1
ATOM 833 C C . LYS A 1 103 ? -3.262 -14.173 1.352 1.00 79.62 103 LYS A C 1
ATOM 835 O O . LYS A 1 103 ? -2.915 -14.854 2.318 1.00 79.62 103 LYS A O 1
ATOM 840 N N . ALA A 1 104 ? -3.427 -12.854 1.439 1.00 78.44 104 ALA A N 1
ATOM 841 C CA . ALA A 1 104 ? -3.196 -12.101 2.664 1.00 78.44 104 ALA A CA 1
ATOM 842 C C . ALA A 1 104 ? -4.298 -12.301 3.722 1.00 78.44 104 ALA A C 1
ATOM 844 O O . ALA A 1 104 ? -4.103 -11.928 4.882 1.00 78.44 104 ALA A O 1
ATOM 845 N N . ARG A 1 105 ? -5.433 -12.930 3.364 1.00 78.94 105 ARG A N 1
ATOM 846 C CA . ARG A 1 105 ? -6.573 -13.191 4.267 1.00 78.94 105 ARG A CA 1
ATOM 847 C C . ARG A 1 105 ? -7.023 -11.927 5.017 1.00 78.94 105 ARG A C 1
ATOM 849 O O . ARG A 1 105 ? -7.185 -11.952 6.234 1.00 78.94 105 ARG A O 1
ATOM 856 N N . GLY A 1 106 ? -7.126 -10.809 4.298 1.00 78.50 106 GLY A N 1
ATOM 857 C CA . GLY A 1 106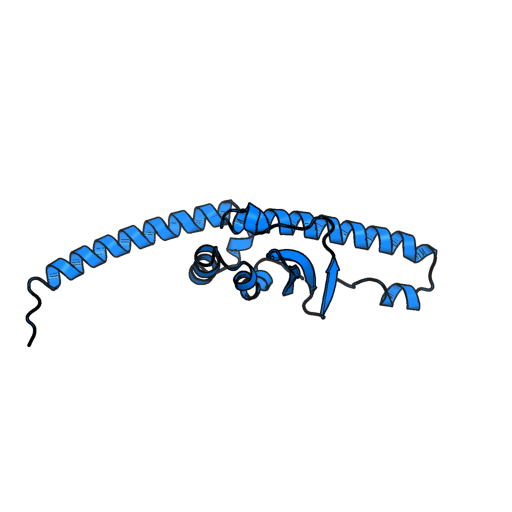 ? -7.520 -9.510 4.852 1.00 78.50 106 GLY A CA 1
ATOM 858 C C . GLY A 1 106 ? -6.425 -8.748 5.611 1.00 78.50 106 GLY A C 1
ATOM 859 O O . GLY A 1 106 ? -6.670 -7.641 6.072 1.00 78.50 106 GLY A O 1
ATOM 860 N N . GLN A 1 107 ? -5.209 -9.290 5.743 1.00 84.25 107 GLN A N 1
ATOM 861 C CA . GLN A 1 107 ? -4.089 -8.574 6.369 1.00 84.25 107 GLN A CA 1
ATOM 862 C C . GLN A 1 107 ? -3.386 -7.697 5.342 1.00 84.25 107 GLN A C 1
ATOM 864 O O . GLN A 1 107 ? -2.478 -8.147 4.637 1.00 84.25 107 GLN A O 1
ATOM 869 N N . VAL A 1 108 ? -3.818 -6.441 5.263 1.00 86.88 108 VAL A N 1
ATOM 870 C CA . VAL A 1 108 ? -3.328 -5.495 4.261 1.00 86.88 108 VAL A CA 1
ATOM 871 C C . VAL A 1 108 ? -1.818 -5.272 4.367 1.00 86.88 108 VAL A C 1
ATOM 873 O O . VAL A 1 108 ? -1.113 -5.248 3.361 1.00 86.88 108 VAL A O 1
ATOM 876 N N . GLU A 1 109 ? -1.282 -5.244 5.586 1.00 87.44 109 GLU A N 1
ATOM 877 C CA . GLU A 1 109 ? 0.145 -5.041 5.821 1.00 87.44 109 GLU A CA 1
ATOM 878 C C . GLU A 1 109 ? 1.033 -6.113 5.166 1.00 87.44 109 GLU A C 1
ATOM 880 O O . GLU A 1 109 ? 2.152 -5.825 4.750 1.00 87.44 109 GLU A O 1
ATOM 885 N N . LYS A 1 110 ? 0.544 -7.353 5.025 1.00 88.69 110 LYS A N 1
ATOM 886 C CA . LYS A 1 110 ? 1.359 -8.462 4.509 1.00 88.69 110 LYS A CA 1
ATOM 887 C C . LYS A 1 110 ? 1.613 -8.348 3.017 1.00 88.69 110 LYS A C 1
ATOM 889 O O . LYS A 1 110 ? 2.738 -8.565 2.572 1.00 88.69 110 LYS A O 1
ATOM 894 N N . TRP A 1 111 ? 0.576 -8.036 2.245 1.00 89.25 111 TRP A N 1
ATOM 895 C CA . TRP A 1 111 ? 0.728 -7.908 0.800 1.00 89.25 111 TRP A CA 1
ATOM 896 C C . TRP A 1 111 ? 1.374 -6.571 0.424 1.00 89.25 111 TRP A C 1
ATOM 898 O O . TRP A 1 111 ? 2.108 -6.531 -0.556 1.00 89.25 111 TRP A O 1
ATOM 908 N N . LEU A 1 112 ? 1.221 -5.512 1.233 1.00 89.81 112 LEU A N 1
ATOM 909 C CA . LEU A 1 112 ? 1.952 -4.253 1.034 1.00 89.81 112 LEU A CA 1
ATOM 910 C C . LEU A 1 112 ? 3.468 -4.401 1.234 1.00 89.81 112 LEU A C 1
ATOM 912 O O . LEU A 1 112 ? 4.246 -3.815 0.483 1.00 89.81 112 LEU A O 1
ATOM 916 N N . VAL A 1 113 ? 3.909 -5.231 2.183 1.00 90.88 113 VAL A N 1
ATOM 917 C CA . VAL A 1 113 ? 5.337 -5.573 2.326 1.00 90.88 113 VAL A CA 1
ATOM 918 C C . VAL A 1 113 ? 5.850 -6.327 1.091 1.00 90.88 113 VAL A C 1
ATOM 920 O O . VAL A 1 113 ? 6.953 -6.063 0.611 1.00 90.88 113 VAL A O 1
ATOM 923 N N . GLN A 1 114 ? 5.045 -7.239 0.536 1.00 90.88 114 GLN A N 1
ATOM 924 C CA . GLN A 1 114 ? 5.386 -7.932 -0.712 1.00 90.88 114 GLN A CA 1
ATOM 925 C C . GLN A 1 114 ? 5.415 -6.973 -1.907 1.00 90.88 114 GLN A C 1
ATOM 927 O O . GLN A 1 114 ? 6.304 -7.085 -2.749 1.00 90.88 114 GLN A O 1
ATOM 932 N N . LEU A 1 115 ? 4.496 -6.004 -1.949 1.00 90.81 115 LEU A N 1
ATOM 933 C CA . LEU A 1 115 ? 4.462 -4.942 -2.952 1.00 90.81 115 LEU A CA 1
ATOM 934 C C . LEU A 1 115 ? 5.746 -4.137 -2.935 1.00 90.81 115 LEU A C 1
ATOM 936 O O . LEU A 1 115 ? 6.369 -3.985 -3.979 1.00 90.81 115 LEU A O 1
ATOM 940 N N . GLU A 1 116 ? 6.200 -3.708 -1.761 1.00 90.38 116 GLU A N 1
ATOM 941 C CA . GLU A 1 116 ? 7.461 -2.983 -1.646 1.00 90.38 116 GLU A CA 1
ATOM 942 C C . GLU A 1 116 ? 8.645 -3.782 -2.211 1.00 90.38 116 GLU A C 1
ATOM 944 O O . GLU A 1 116 ? 9.466 -3.243 -2.959 1.00 90.38 116 GLU A O 1
ATOM 949 N N . ALA A 1 117 ? 8.737 -5.070 -1.877 1.00 91.50 117 ALA A N 1
ATOM 950 C CA . ALA A 1 117 ? 9.800 -5.931 -2.384 1.00 91.50 117 ALA A CA 1
ATOM 951 C C . ALA A 1 117 ? 9.708 -6.127 -3.910 1.00 91.50 117 ALA A C 1
ATOM 953 O O . ALA A 1 117 ? 10.725 -6.052 -4.605 1.00 91.50 117 ALA A O 1
ATOM 954 N N . SER A 1 118 ? 8.497 -6.336 -4.434 1.00 92.19 118 SER A N 1
ATOM 955 C CA . SER A 1 118 ? 8.247 -6.533 -5.865 1.00 92.19 118 SER A CA 1
ATOM 956 C C . SER A 1 118 ? 8.540 -5.266 -6.670 1.00 92.19 118 SER A C 1
ATOM 958 O O . SER A 1 118 ? 9.230 -5.337 -7.686 1.00 92.19 118 SER A O 1
ATOM 960 N N . VAL A 1 119 ? 8.131 -4.090 -6.183 1.00 90.06 119 VAL A N 1
ATOM 961 C CA . VAL A 1 119 ? 8.434 -2.790 -6.805 1.00 90.06 119 VAL A CA 1
ATOM 962 C C . VAL A 1 119 ? 9.943 -2.565 -6.878 1.00 90.06 119 VAL A C 1
ATOM 964 O O . VAL A 1 119 ? 10.465 -2.302 -7.958 1.00 90.06 119 VAL A O 1
ATOM 967 N N . LYS A 1 120 ? 10.677 -2.769 -5.773 1.00 90.00 120 LYS A N 1
ATOM 968 C CA . LYS A 1 120 ? 12.148 -2.645 -5.757 1.00 90.00 120 LYS A CA 1
ATOM 969 C C . LYS A 1 120 ? 12.821 -3.582 -6.764 1.00 90.00 120 LYS A C 1
ATOM 971 O O . LYS A 1 120 ? 13.736 -3.173 -7.475 1.00 90.00 120 LYS A O 1
ATOM 976 N N . SER A 1 121 ? 12.369 -4.834 -6.829 1.00 91.75 121 SER A N 1
ATOM 977 C CA . SER A 1 121 ? 12.881 -5.828 -7.781 1.00 91.75 121 SER A CA 1
ATOM 978 C C . SER A 1 121 ? 12.596 -5.427 -9.232 1.00 91.75 121 SER A C 1
ATOM 980 O O . SER A 1 121 ? 13.467 -5.532 -10.096 1.00 91.75 121 SER A O 1
ATOM 982 N N . SER A 1 122 ? 11.394 -4.914 -9.491 1.00 91.06 122 SER A N 1
ATOM 983 C CA . SER A 1 122 ? 10.945 -4.518 -10.827 1.00 91.06 122 SER A CA 1
ATOM 984 C C . SER A 1 122 ? 11.707 -3.299 -11.332 1.00 91.06 122 SER A C 1
ATOM 986 O O . SER A 1 122 ? 12.255 -3.353 -12.428 1.00 91.06 122 SER A O 1
ATOM 988 N N . ILE A 1 123 ? 11.860 -2.264 -10.501 1.00 89.38 123 ILE A N 1
ATOM 989 C CA . ILE A 1 123 ? 12.676 -1.085 -10.826 1.00 89.38 123 ILE A CA 1
ATOM 990 C C . ILE A 1 123 ? 14.123 -1.501 -11.098 1.00 89.38 123 ILE A C 1
ATOM 992 O O . ILE A 1 123 ? 14.692 -1.122 -12.117 1.00 89.38 123 ILE A O 1
ATOM 996 N N . LYS A 1 124 ? 14.715 -2.358 -10.253 1.00 90.69 124 LYS A N 1
ATOM 997 C CA . LYS A 1 124 ? 16.076 -2.867 -10.482 1.00 90.69 124 LYS A CA 1
ATOM 998 C C . LYS A 1 124 ? 16.210 -3.559 -11.843 1.00 90.69 124 LYS A C 1
ATOM 1000 O O . LYS A 1 124 ? 17.209 -3.356 -12.530 1.00 90.69 124 LYS A O 1
ATOM 1005 N N . LYS A 1 125 ? 15.220 -4.368 -12.231 1.00 90.06 125 LYS A N 1
ATOM 1006 C CA . LYS A 1 125 ? 15.198 -5.047 -13.531 1.00 90.06 125 LYS A CA 1
ATOM 1007 C C . LYS A 1 125 ? 15.082 -4.048 -14.684 1.00 90.06 125 LYS A C 1
ATOM 1009 O O . LYS A 1 125 ? 15.828 -4.172 -15.647 1.00 90.06 125 LYS A O 1
ATOM 1014 N N . VAL A 1 126 ? 14.199 -3.056 -14.565 1.00 89.06 126 VAL A N 1
ATOM 1015 C CA . VAL A 1 126 ? 14.035 -1.989 -15.564 1.00 89.06 126 VAL A CA 1
ATOM 1016 C C . VAL A 1 126 ? 15.339 -1.215 -15.748 1.00 89.06 126 VAL A C 1
ATOM 1018 O O . VAL A 1 126 ? 15.796 -1.071 -16.875 1.00 89.06 126 VAL A O 1
ATOM 1021 N N . VAL A 1 127 ? 15.994 -0.806 -14.657 1.00 88.94 127 VAL A N 1
ATOM 1022 C CA . VAL A 1 127 ? 17.291 -0.112 -14.705 1.00 88.94 127 VAL A CA 1
ATOM 1023 C C . VAL A 1 127 ? 18.359 -0.978 -15.373 1.00 88.94 127 VAL A C 1
ATOM 1025 O O . VAL A 1 127 ? 19.129 -0.484 -16.192 1.00 88.94 127 VAL A O 1
ATOM 1028 N N . GLN A 1 128 ? 18.401 -2.277 -15.072 1.00 89.56 128 GLN A N 1
ATOM 1029 C CA . GLN A 1 128 ? 19.351 -3.183 -15.712 1.00 89.56 128 GLN A CA 1
ATOM 1030 C C . GLN A 1 128 ? 19.112 -3.285 -17.228 1.00 89.56 128 GLN A C 1
ATOM 1032 O O . GLN A 1 128 ? 20.051 -3.115 -18.004 1.00 89.56 128 GLN A O 1
ATOM 1037 N N . SER A 1 129 ? 17.866 -3.503 -17.654 1.00 87.38 129 SER A N 1
ATOM 1038 C CA . SER A 1 129 ? 17.512 -3.565 -19.077 1.00 87.38 129 SER A CA 1
ATOM 1039 C C . SER A 1 129 ? 17.761 -2.234 -19.795 1.00 87.38 129 SER A C 1
ATOM 1041 O O . SER A 1 129 ? 18.218 -2.224 -20.936 1.00 87.38 129 SER A O 1
ATOM 1043 N N . CYS A 1 130 ? 17.547 -1.116 -19.103 1.00 87.50 130 CYS A N 1
ATOM 1044 C CA . CYS A 1 130 ? 17.849 0.228 -19.577 1.00 87.50 130 CYS A CA 1
ATOM 1045 C C . CYS A 1 130 ? 19.353 0.415 -19.845 1.00 87.50 130 CYS A C 1
ATOM 1047 O O . CYS A 1 130 ? 19.740 0.853 -20.931 1.00 87.50 130 CYS A O 1
ATOM 1049 N N . MET A 1 131 ? 20.216 -0.007 -18.916 1.00 86.38 131 MET A N 1
ATOM 1050 C CA . MET A 1 131 ? 21.675 0.057 -19.079 1.00 86.38 131 MET A CA 1
ATOM 1051 C C . MET A 1 131 ? 22.187 -0.833 -20.218 1.00 86.38 131 MET A C 1
ATOM 1053 O O . MET A 1 131 ? 23.067 -0.421 -20.972 1.00 86.38 131 MET A O 1
ATOM 1057 N N . GLU A 1 132 ? 21.631 -2.035 -20.371 1.00 87.19 132 GLU A N 1
ATOM 1058 C CA . GLU A 1 132 ? 21.959 -2.936 -21.484 1.00 87.19 132 GLU A CA 1
ATOM 1059 C C . GLU A 1 132 ? 21.530 -2.318 -22.830 1.00 87.19 132 GLU A C 1
ATOM 1061 O O . GLU A 1 132 ? 22.320 -2.262 -23.779 1.00 87.19 132 GLU A O 1
ATOM 1066 N N . GLY A 1 133 ? 20.314 -1.761 -22.886 1.00 83.19 133 GLY A N 1
ATOM 1067 C CA . GLY A 1 133 ? 19.748 -1.113 -24.069 1.00 83.19 133 GLY A CA 1
ATOM 1068 C C . GLY A 1 133 ? 20.512 0.132 -24.528 1.00 83.19 133 GLY A C 1
ATOM 1069 O O . GLY A 1 133 ? 20.599 0.371 -25.735 1.00 83.19 133 GLY A O 1
ATOM 1070 N N . TYR A 1 134 ? 21.126 0.874 -23.599 1.00 83.00 134 TYR A N 1
ATOM 1071 C CA . TYR A 1 134 ? 21.876 2.104 -23.894 1.00 83.00 134 TYR A CA 1
ATOM 1072 C C . TYR A 1 134 ? 23.013 1.884 -24.897 1.00 83.00 134 TYR A C 1
ATOM 1074 O O . TYR A 1 134 ? 23.285 2.735 -25.737 1.00 83.00 134 TYR A O 1
ATOM 1082 N N . SER A 1 135 ? 23.660 0.718 -24.846 1.00 80.38 135 SER A N 1
ATOM 1083 C CA . SER A 1 135 ? 24.764 0.376 -25.751 1.00 80.38 135 SER A CA 1
ATOM 1084 C C . SER A 1 135 ? 24.329 0.132 -27.203 1.00 80.38 135 SER A C 1
ATOM 1086 O O . SER A 1 135 ? 25.156 0.175 -28.112 1.00 80.38 135 SER A O 1
ATOM 1088 N N . SER A 1 136 ? 23.039 -0.138 -27.419 1.00 81.19 136 SER A N 1
ATOM 1089 C CA . SER A 1 136 ? 22.504 -0.660 -28.682 1.00 81.19 136 SER A CA 1
ATOM 1090 C C . SER A 1 136 ? 21.633 0.328 -29.458 1.00 81.19 136 SER A C 1
ATOM 1092 O O . SER A 1 136 ? 21.445 0.152 -30.661 1.00 81.19 136 SER A O 1
ATOM 1094 N N . LYS A 1 137 ? 21.097 1.359 -28.794 1.00 81.81 137 LYS A N 1
ATOM 1095 C CA . LYS A 1 137 ? 20.132 2.304 -29.373 1.00 81.81 137 LYS A CA 1
ATOM 1096 C C . LYS A 1 137 ? 20.678 3.727 -29.396 1.00 81.81 137 LYS A C 1
ATOM 1098 O O . LYS A 1 137 ? 21.576 4.081 -28.635 1.00 81.81 137 LYS A O 1
ATOM 1103 N N . SER A 1 138 ? 20.121 4.550 -30.284 1.00 85.06 138 SER A N 1
ATOM 1104 C CA . SER A 1 138 ? 20.379 5.989 -30.275 1.00 85.06 138 SER A CA 1
ATOM 1105 C C . SER A 1 138 ? 19.881 6.590 -28.951 1.00 85.06 138 SER A C 1
ATOM 1107 O O . SER A 1 138 ? 18.931 6.088 -28.348 1.00 85.06 138 SER A O 1
ATOM 1109 N N . ARG A 1 139 ? 20.518 7.667 -28.477 1.00 82.38 139 ARG A N 1
ATOM 1110 C CA . ARG A 1 139 ? 20.148 8.302 -27.200 1.00 82.38 139 ARG A CA 1
ATOM 1111 C C . ARG A 1 139 ? 18.700 8.806 -27.192 1.00 82.38 139 ARG A C 1
ATOM 1113 O O . ARG A 1 139 ? 18.066 8.777 -26.144 1.00 82.38 139 ARG A O 1
ATOM 1120 N N . GLU A 1 140 ? 18.222 9.289 -28.333 1.00 84.81 140 GLU A N 1
ATOM 1121 C CA . GLU A 1 140 ? 16.887 9.869 -28.505 1.00 84.81 140 GLU A CA 1
ATOM 1122 C C . GLU A 1 140 ? 15.806 8.790 -28.385 1.00 84.81 140 GLU A C 1
ATOM 1124 O O . GLU A 1 140 ? 14.871 8.948 -27.603 1.00 84.81 140 GLU A O 1
ATOM 1129 N N . ASP A 1 141 ? 15.993 7.657 -29.068 1.00 82.19 141 ASP A N 1
ATOM 1130 C CA . ASP A 1 141 ? 15.057 6.529 -29.013 1.00 82.19 141 ASP A CA 1
ATOM 1131 C C . ASP A 1 141 ? 15.098 5.825 -27.652 1.00 82.19 141 ASP A C 1
ATOM 1133 O O . ASP A 1 141 ? 14.066 5.457 -27.098 1.00 82.19 141 ASP A O 1
ATOM 1137 N N . TRP A 1 142 ? 16.297 5.669 -27.084 1.00 85.62 142 TRP A N 1
ATOM 1138 C CA . TRP A 1 142 ? 16.484 5.063 -25.769 1.00 85.62 142 TRP A CA 1
ATOM 1139 C C . TRP A 1 142 ? 15.788 5.870 -24.667 1.00 85.62 142 TRP A C 1
ATOM 1141 O O . TRP A 1 142 ? 15.121 5.292 -23.816 1.00 85.62 142 TRP A O 1
ATOM 1151 N N . ALA A 1 143 ? 15.895 7.201 -24.6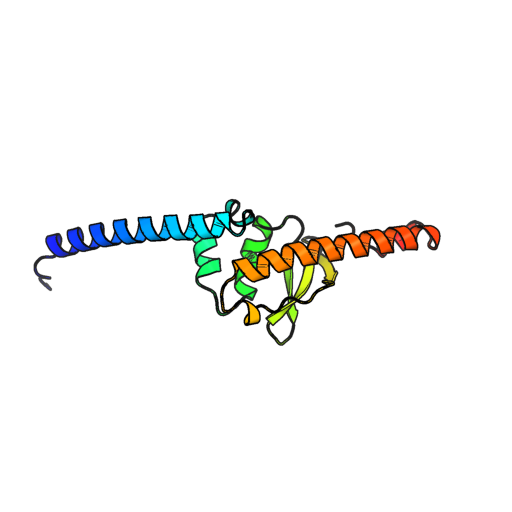90 1.00 81.56 143 ALA A N 1
ATOM 1152 C CA . ALA A 1 143 ? 15.326 8.053 -23.645 1.00 81.56 143 ALA A CA 1
ATOM 1153 C C . ALA A 1 143 ? 13.787 8.033 -23.598 1.00 81.56 143 ALA A C 1
ATOM 1155 O O . ALA A 1 143 ? 13.221 8.347 -22.557 1.00 81.56 143 ALA A O 1
ATOM 1156 N N . LEU A 1 144 ? 13.117 7.682 -24.701 1.00 82.69 144 LEU A N 1
ATOM 1157 C CA . LEU A 1 144 ? 11.652 7.618 -24.789 1.00 82.69 144 LEU A CA 1
ATOM 1158 C C . LEU A 1 144 ? 11.079 6.228 -24.469 1.00 82.69 144 LEU A C 1
ATOM 1160 O O . LEU A 1 144 ? 9.869 6.088 -24.307 1.00 82.69 144 LEU A O 1
ATOM 1164 N N . GLU A 1 145 ? 11.922 5.197 -24.417 1.00 79.44 145 GLU A N 1
ATOM 1165 C CA . GLU A 1 145 ? 11.494 3.804 -24.247 1.00 79.44 145 GLU A CA 1
ATOM 1166 C C . GLU A 1 145 ? 11.429 3.365 -22.778 1.00 79.44 145 GLU A C 1
ATOM 1168 O O . GLU A 1 145 ? 10.659 2.467 -22.433 1.00 79.44 145 GLU A O 1
ATOM 1173 N N . TRP A 1 146 ? 12.228 3.986 -21.910 1.00 79.75 146 TRP A N 1
ATOM 1174 C CA . TRP A 1 146 ? 12.321 3.619 -20.499 1.00 79.75 146 TRP A CA 1
ATOM 1175 C C . TRP A 1 146 ? 11.544 4.601 -19.620 1.00 79.75 146 TRP A C 1
ATOM 1177 O O . TRP A 1 146 ? 11.578 5.802 -19.887 1.00 79.75 146 TRP A O 1
ATOM 1187 N N . PRO A 1 147 ? 10.871 4.121 -18.558 1.00 76.19 147 PRO A N 1
ATOM 1188 C CA . PRO A 1 147 ? 10.250 5.012 -17.585 1.00 76.19 147 PRO A CA 1
ATOM 1189 C C . PRO A 1 147 ? 11.330 5.862 -16.897 1.00 76.19 147 PRO A C 1
ATOM 1191 O O . PRO A 1 147 ? 12.408 5.358 -16.574 1.00 76.19 147 PRO A O 1
ATOM 1194 N N . GLY A 1 148 ? 11.039 7.144 -16.687 1.00 66.94 148 GLY A N 1
ATOM 1195 C CA . GLY A 1 148 ? 11.901 8.112 -16.008 1.00 66.94 148 GLY A CA 1
ATOM 1196 C C . GLY A 1 148 ? 11.839 8.050 -14.478 1.00 66.94 148 GLY A C 1
ATOM 1197 O O . GLY A 1 148 ? 12.567 8.794 -13.820 1.00 66.94 148 GLY A O 1
ATOM 1198 N N . GLN A 1 149 ? 10.969 7.189 -13.944 1.00 59.62 149 GLN A N 1
ATOM 1199 C CA . GLN A 1 149 ? 10.689 6.974 -12.522 1.00 59.62 149 GLN A CA 1
ATOM 1200 C C . GLN A 1 149 ? 11.880 6.490 -11.679 1.00 59.62 149 GLN A C 1
ATOM 1202 O O . GLN A 1 149 ? 12.671 5.646 -12.162 1.00 59.62 149 GLN A O 1
#